Protein AF-A0A661X7P3-F1 (afdb_monomer_lite)

Foldseek 3Di:
DDFQDADDDPDLVLLQDDDPPHGPLLVSCDPHHWQAEEEECQQPQVPVVQLVSVVVSCVVSVHDHYYYQGLQRDPVSLVSLLRGQEYHYDDHRPVRSVVSCVVNVVVVSNVVSSVVRHYD

pLDDT: mean 94.53, std 5.15, range [56.5, 98.56]

Secondary structure (DSSP, 8-state):
-PPPPP---SSGGGGG-EETTEEHHHHHHTTS--SEEEEE-GGGTT-HHHHHHHHHHHHHHT--EEEEEPTT--HHHHHHHHH-SEEEEPPS-HHHHHHHHHHHTHHHHHHHHHHTT-B-

Sequence (120 aa):
MGLKPILLLADSQNLFWTSGETLFLKQLFGDKPPQAAVYIGAANDDQPEFYQIFQSAMHAAGIQQIDQIFKTFSDRDKQLLDKADLILLAGGDVQHGWNIFKQTGMAERISERYYAGAFL

Radius of gyration: 13.69 Å; chains: 1; bounding box: 32×30×37 Å

Structure (mmCIF, N/CA/C/O backbone):
data_AF-A0A661X7P3-F1
#
_entry.id   AF-A0A661X7P3-F1
#
loop_
_atom_site.group_PDB
_atom_site.id
_atom_site.type_symbol
_atom_site.label_atom_id
_atom_site.label_alt_id
_atom_site.label_comp_id
_atom_site.label_asym_id
_atom_site.label_entity_id
_atom_site.label_seq_id
_atom_site.pdbx_PDB_ins_code
_atom_site.Cartn_x
_atom_site.Cartn_y
_atom_site.Cartn_z
_atom_site.occupancy
_atom_site.B_iso_or_equiv
_atom_site.auth_seq_id
_atom_site.auth_comp_id
_atom_site.auth_asym_id
_atom_site.auth_atom_id
_atom_site.pdbx_PDB_model_num
ATOM 1 N N . MET A 1 1 ? -5.686 -17.706 -11.843 1.00 56.50 1 MET A N 1
ATOM 2 C CA . MET A 1 1 ? -4.833 -16.501 -11.728 1.00 56.50 1 MET A CA 1
ATOM 3 C C . MET A 1 1 ? -3.724 -16.826 -10.745 1.00 56.50 1 MET A C 1
ATOM 5 O O . MET A 1 1 ? -4.030 -17.417 -9.720 1.00 56.50 1 MET A O 1
ATOM 9 N N . GLY A 1 2 ? -2.465 -16.556 -11.090 1.00 82.56 2 GLY A N 1
ATOM 10 C CA . GLY A 1 2 ? -1.343 -16.725 -10.159 1.00 82.56 2 GLY A CA 1
ATOM 11 C C . GLY A 1 2 ? -1.250 -15.545 -9.192 1.00 82.56 2 GLY A C 1
ATOM 12 O O . GLY A 1 2 ? -1.766 -14.469 -9.497 1.00 82.56 2 GLY A O 1
ATOM 13 N N . LEU A 1 3 ? -0.598 -15.755 -8.047 1.00 89.44 3 LEU A N 1
ATOM 14 C CA . LEU A 1 3 ? -0.284 -14.682 -7.104 1.00 89.44 3 LEU A CA 1
ATOM 15 C C . LEU A 1 3 ? 0.591 -13.617 -7.773 1.00 89.44 3 LEU A C 1
ATOM 17 O O . LEU A 1 3 ? 1.454 -13.939 -8.597 1.00 89.44 3 LEU A O 1
ATOM 21 N N . LYS A 1 4 ? 0.357 -12.350 -7.421 1.00 92.38 4 LYS A N 1
ATOM 22 C CA . LYS A 1 4 ? 1.259 -11.256 -7.789 1.00 92.38 4 LYS A CA 1
ATOM 23 C C . LYS A 1 4 ? 2.524 -11.319 -6.927 1.00 92.38 4 LYS A C 1
ATOM 25 O O . LYS A 1 4 ? 2.477 -11.891 -5.847 1.00 92.38 4 LYS A O 1
ATOM 30 N N . PRO A 1 5 ? 3.662 -10.777 -7.384 1.00 89.94 5 PRO A N 1
ATOM 31 C CA . PRO A 1 5 ? 4.845 -10.669 -6.540 1.00 89.94 5 PRO A CA 1
ATOM 32 C C . PRO A 1 5 ? 4.572 -9.813 -5.298 1.00 89.94 5 PRO A C 1
ATOM 34 O O . PRO A 1 5 ? 3.810 -8.850 -5.384 1.00 89.94 5 PRO A O 1
ATOM 37 N N . ILE A 1 6 ? 5.246 -10.147 -4.195 1.00 93.81 6 ILE A N 1
ATOM 38 C CA . ILE A 1 6 ? 5.437 -9.244 -3.055 1.00 93.81 6 ILE A CA 1
ATOM 39 C C . ILE A 1 6 ? 6.789 -8.561 -3.244 1.00 93.81 6 ILE A C 1
ATOM 41 O O . ILE A 1 6 ? 7.801 -9.249 -3.426 1.00 93.81 6 ILE A O 1
ATOM 45 N N . LEU A 1 7 ? 6.818 -7.233 -3.211 1.00 91.81 7 LEU A N 1
ATOM 46 C CA . LEU A 1 7 ? 8.029 -6.449 -3.431 1.00 91.81 7 LEU A CA 1
ATOM 47 C C . LEU A 1 7 ? 8.493 -5.793 -2.139 1.00 91.81 7 LEU A C 1
ATOM 49 O O . LEU A 1 7 ? 7.851 -4.899 -1.600 1.00 91.81 7 LEU A O 1
ATOM 53 N N . LEU A 1 8 ? 9.671 -6.200 -1.675 1.00 90.88 8 LEU A N 1
ATOM 54 C CA . LEU A 1 8 ? 10.328 -5.546 -0.555 1.00 90.88 8 LEU A CA 1
ATOM 55 C C . LEU A 1 8 ? 11.326 -4.515 -1.081 1.00 90.88 8 LEU A C 1
ATOM 57 O O . LEU A 1 8 ? 12.391 -4.870 -1.587 1.00 90.88 8 LEU A O 1
ATOM 61 N N . LEU A 1 9 ? 10.976 -3.238 -0.958 1.00 87.50 9 LEU A N 1
ATOM 62 C CA . LEU A 1 9 ? 11.858 -2.126 -1.298 1.00 87.50 9 LEU A CA 1
ATOM 63 C C . LEU A 1 9 ? 12.597 -1.673 -0.036 1.00 87.50 9 LEU A C 1
ATOM 65 O O . LEU A 1 9 ? 11.970 -1.388 0.981 1.00 87.50 9 LEU A O 1
ATOM 69 N N . ALA A 1 10 ? 13.929 -1.616 -0.092 1.00 83.06 10 ALA A N 1
ATOM 70 C CA . ALA A 1 10 ? 14.754 -1.261 1.068 1.00 83.06 10 ALA A CA 1
ATOM 71 C C . ALA A 1 10 ? 14.592 0.211 1.499 1.00 83.06 10 ALA A C 1
ATOM 73 O O . ALA A 1 10 ? 14.881 0.558 2.641 1.00 83.06 10 ALA A O 1
ATOM 74 N N . ASP A 1 11 ? 14.131 1.064 0.584 1.00 85.94 11 ASP A N 1
ATOM 75 C CA . ASP A 1 11 ? 13.805 2.470 0.801 1.00 85.94 11 ASP A CA 1
ATOM 76 C C . ASP A 1 11 ? 12.847 2.983 -0.292 1.00 85.94 11 ASP A C 1
ATOM 78 O O . ASP A 1 11 ? 12.496 2.262 -1.234 1.00 85.94 11 ASP A O 1
ATOM 82 N N . SER A 1 12 ? 12.447 4.253 -0.186 1.00 84.75 12 SER A N 1
ATOM 83 C CA . SER A 1 12 ? 11.585 4.910 -1.171 1.00 84.75 12 SER A CA 1
ATOM 84 C C . SER A 1 12 ? 12.290 5.279 -2.479 1.00 84.75 12 SER A C 1
ATOM 86 O O . SER A 1 12 ? 11.603 5.506 -3.473 1.00 84.75 12 SER A O 1
ATOM 88 N N . GLN A 1 13 ? 13.628 5.311 -2.531 1.00 87.12 13 GLN A N 1
ATOM 89 C CA . GLN A 1 13 ? 14.368 5.643 -3.758 1.00 87.12 13 GLN A CA 1
ATOM 90 C C . GLN A 1 13 ? 14.108 4.594 -4.842 1.00 87.12 13 GLN A C 1
ATOM 92 O O . GLN A 1 13 ? 13.977 4.930 -6.019 1.00 87.12 13 GLN A O 1
ATOM 97 N N . ASN A 1 14 ? 13.931 3.334 -4.438 1.00 86.25 14 ASN A N 1
ATOM 98 C CA . ASN A 1 14 ? 13.615 2.241 -5.356 1.00 86.25 14 ASN A CA 1
ATOM 99 C C . ASN A 1 14 ? 12.264 2.405 -6.077 1.00 86.25 14 ASN A C 1
ATOM 101 O O . ASN A 1 14 ? 12.090 1.852 -7.162 1.00 86.25 14 ASN A O 1
ATOM 105 N N . LEU A 1 15 ? 11.326 3.198 -5.539 1.00 88.06 15 LEU A N 1
ATOM 106 C CA . LEU A 1 15 ? 10.071 3.523 -6.234 1.00 88.06 15 LEU A CA 1
ATOM 107 C C . LEU A 1 15 ? 10.302 4.369 -7.494 1.00 88.06 15 LEU A C 1
ATOM 109 O O . LEU A 1 15 ? 9.483 4.336 -8.410 1.00 88.06 15 LEU A O 1
ATOM 113 N N . PHE A 1 16 ? 11.413 5.107 -7.540 1.00 91.69 16 PHE A N 1
ATOM 114 C CA . PHE A 1 16 ? 11.800 5.986 -8.644 1.00 91.69 16 PHE A CA 1
ATOM 115 C C . PHE A 1 16 ? 12.915 5.391 -9.505 1.00 91.69 16 PHE A C 1
ATOM 117 O O . PHE A 1 16 ? 13.420 6.065 -10.402 1.00 91.69 16 PHE A O 1
ATOM 124 N N . TRP A 1 17 ? 13.315 4.143 -9.245 1.00 92.69 17 TRP A N 1
ATOM 125 C CA . TRP A 1 17 ? 14.388 3.507 -9.995 1.00 92.69 17 TRP A CA 1
ATOM 126 C C . TRP A 1 17 ? 14.009 3.367 -11.474 1.00 92.69 17 TRP A C 1
ATOM 128 O O . TRP A 1 17 ? 12.897 2.958 -11.815 1.00 92.69 17 TRP A O 1
ATOM 138 N N . THR A 1 18 ? 14.941 3.703 -12.362 1.00 91.38 18 THR A N 1
ATOM 139 C CA . THR A 1 18 ? 14.768 3.608 -13.813 1.00 91.38 18 THR A CA 1
ATOM 140 C C . THR A 1 18 ? 15.771 2.630 -14.404 1.00 91.38 18 THR A C 1
ATOM 142 O O . THR A 1 18 ? 16.950 2.645 -14.050 1.00 91.38 18 THR A O 1
ATOM 145 N N . SER A 1 19 ? 15.326 1.826 -15.367 1.00 87.81 19 SER A N 1
ATOM 146 C CA . SER A 1 19 ? 16.210 1.039 -16.229 1.00 87.81 19 SER A CA 1
ATOM 147 C C . SER A 1 19 ? 16.166 1.642 -17.632 1.00 87.81 19 SER A C 1
ATOM 149 O O . SER A 1 19 ? 15.143 1.581 -18.321 1.00 87.81 19 SER A O 1
ATOM 151 N N . GLY A 1 20 ? 17.251 2.322 -18.015 1.00 88.94 20 GLY A N 1
ATOM 152 C CA . GLY A 1 20 ? 17.244 3.251 -19.147 1.00 88.94 20 GLY A CA 1
ATOM 153 C C . GLY A 1 20 ? 16.290 4.420 -18.883 1.00 88.94 20 GLY A C 1
ATOM 154 O O . GLY A 1 20 ? 16.356 5.049 -17.832 1.00 88.94 20 GLY A O 1
ATOM 155 N N . GLU A 1 21 ? 15.375 4.678 -19.817 1.00 88.31 21 GLU A N 1
ATOM 156 C CA . GLU A 1 21 ? 14.372 5.752 -19.714 1.00 88.31 21 GLU A CA 1
ATOM 157 C C . GLU A 1 21 ? 13.051 5.298 -19.068 1.00 88.31 21 GLU A C 1
ATOM 159 O O . GLU A 1 21 ? 12.110 6.082 -18.938 1.00 88.31 21 GLU A O 1
ATOM 164 N N . THR A 1 22 ? 12.938 4.024 -18.675 1.00 90.62 22 THR A N 1
ATOM 165 C CA . THR A 1 22 ? 11.677 3.469 -18.167 1.00 90.62 22 THR A CA 1
ATOM 166 C C . THR A 1 22 ? 11.718 3.283 -16.656 1.00 90.62 22 THR A C 1
ATOM 168 O O . THR A 1 22 ? 12.614 2.632 -16.120 1.00 90.62 22 THR A O 1
ATOM 171 N N . LEU A 1 23 ? 10.700 3.812 -15.973 1.00 93.38 23 LEU A N 1
ATOM 172 C CA . LEU A 1 23 ? 10.469 3.592 -14.547 1.00 93.38 23 LEU A CA 1
ATOM 173 C C . LEU A 1 23 ? 10.234 2.103 -14.259 1.00 93.38 23 LEU A C 1
ATOM 175 O O . LEU A 1 23 ? 9.394 1.472 -14.901 1.00 93.38 23 LEU A O 1
ATOM 179 N N . PHE A 1 24 ? 10.914 1.565 -13.251 1.00 91.50 24 PHE A N 1
ATOM 180 C CA . PHE A 1 24 ? 10.793 0.174 -12.815 1.00 91.50 24 PHE A CA 1
ATOM 181 C C . PHE A 1 24 ? 9.348 -0.258 -12.576 1.00 91.50 24 PHE A C 1
ATOM 183 O O . PHE A 1 24 ? 8.929 -1.301 -13.066 1.00 91.50 24 PHE A O 1
ATOM 190 N N . LEU A 1 25 ? 8.559 0.580 -11.900 1.00 91.88 25 LEU A N 1
ATOM 191 C CA . LEU A 1 25 ? 7.144 0.310 -11.649 1.00 91.88 25 LEU A CA 1
ATOM 192 C C . LEU A 1 25 ? 6.349 0.134 -12.953 1.00 91.88 25 LEU A C 1
ATOM 194 O O . LEU A 1 25 ? 5.521 -0.765 -13.045 1.00 91.88 25 LEU A O 1
ATOM 198 N N . LYS A 1 26 ? 6.649 0.909 -14.007 1.00 92.44 26 LYS A N 1
ATOM 199 C CA . LYS A 1 26 ? 6.013 0.712 -15.322 1.00 92.44 26 LYS A CA 1
ATOM 200 C C . LYS A 1 26 ? 6.402 -0.623 -15.949 1.00 92.44 26 LYS A C 1
ATOM 202 O O . LYS A 1 26 ? 5.555 -1.282 -16.538 1.00 92.44 26 LYS A O 1
ATOM 207 N N . GLN A 1 27 ? 7.660 -1.039 -15.806 1.00 91.31 27 GLN A N 1
ATOM 208 C CA . GLN A 1 27 ? 8.110 -2.343 -16.304 1.00 91.31 27 GLN A CA 1
ATOM 209 C C . GLN A 1 27 ? 7.437 -3.493 -15.551 1.00 91.31 27 GLN A C 1
ATOM 211 O O . GLN A 1 27 ? 6.981 -4.451 -16.168 1.00 91.31 27 GLN A O 1
ATOM 216 N N . LEU A 1 28 ? 7.343 -3.374 -14.225 1.00 90.62 28 LEU A N 1
ATOM 217 C CA . LEU A 1 28 ? 6.693 -4.345 -13.351 1.00 90.62 28 LEU A CA 1
ATOM 218 C C . LEU A 1 28 ? 5.213 -4.528 -13.701 1.00 90.62 28 LEU A C 1
ATOM 220 O O . LEU A 1 28 ? 4.720 -5.657 -13.740 1.00 90.62 28 LEU A O 1
ATOM 224 N N . PHE A 1 29 ? 4.497 -3.426 -13.921 1.00 90.56 29 PHE A N 1
ATOM 225 C CA . PHE A 1 29 ? 3.070 -3.481 -14.212 1.00 90.56 29 PHE A CA 1
ATOM 226 C C . PHE A 1 29 ? 2.763 -3.830 -15.677 1.00 90.56 29 PHE A C 1
ATOM 228 O O . PHE A 1 29 ? 1.683 -4.349 -15.974 1.00 90.56 29 PHE A O 1
ATOM 235 N N . GLY A 1 30 ? 3.708 -3.583 -16.587 1.00 88.69 30 GLY A N 1
ATOM 236 C CA . GLY A 1 30 ? 3.519 -3.750 -18.025 1.00 88.69 30 GLY A CA 1
ATOM 237 C C . GLY A 1 30 ? 2.447 -2.807 -18.579 1.00 88.69 30 GLY A C 1
ATOM 238 O O . GLY A 1 30 ? 2.205 -1.726 -18.046 1.00 88.69 30 GLY A O 1
ATOM 239 N N . ASP A 1 31 ? 1.760 -3.236 -19.638 1.00 86.75 31 ASP A N 1
ATOM 240 C CA . ASP A 1 31 ? 0.794 -2.395 -20.367 1.00 86.75 31 ASP A CA 1
ATOM 241 C C . ASP A 1 31 ? -0.513 -2.119 -19.601 1.00 86.75 31 ASP A C 1
ATOM 243 O O . ASP A 1 31 ? -1.334 -1.307 -20.030 1.00 86.75 31 ASP A O 1
ATOM 247 N N . LYS A 1 32 ? -0.747 -2.825 -18.488 1.00 88.19 32 LYS A N 1
ATOM 248 C CA . LYS A 1 32 ? -1.974 -2.725 -17.687 1.00 88.19 32 LYS A CA 1
ATOM 249 C C . LYS A 1 32 ? -1.623 -2.387 -16.237 1.00 88.19 32 LYS A C 1
ATOM 251 O O . LYS A 1 32 ? -1.589 -3.299 -15.405 1.00 88.19 32 LYS A O 1
ATOM 256 N N . PRO A 1 33 ? -1.358 -1.105 -15.930 1.00 91.44 33 PRO A N 1
ATOM 257 C CA . PRO A 1 33 ? -1.079 -0.688 -14.567 1.00 91.44 33 PRO A CA 1
ATOM 258 C C . PRO A 1 33 ? -2.268 -0.942 -13.630 1.00 91.44 33 PRO A C 1
ATOM 260 O O . PRO A 1 33 ? -3.417 -0.940 -14.088 1.00 91.44 33 PRO A O 1
ATOM 263 N N . PRO A 1 34 ? -2.007 -1.144 -12.323 1.00 94.88 34 PRO A N 1
ATOM 264 C CA . PRO A 1 34 ? -3.026 -1.042 -11.281 1.00 94.88 34 PRO A CA 1
ATOM 265 C C . PRO A 1 34 ? -3.878 0.219 -11.480 1.00 94.88 34 PRO A C 1
ATOM 267 O O . PRO A 1 34 ? -3.338 1.286 -11.771 1.00 94.88 34 PRO A O 1
ATOM 270 N N . GLN A 1 35 ? -5.201 0.120 -11.341 1.00 95.50 35 GLN A N 1
ATOM 271 C CA . GLN A 1 35 ? -6.068 1.297 -11.465 1.00 95.50 35 GLN A CA 1
ATOM 272 C C . GLN A 1 35 ? -6.155 2.047 -10.138 1.00 95.50 35 GLN A C 1
ATOM 274 O O . GLN A 1 35 ? -6.108 3.281 -10.131 1.00 95.50 35 GLN A O 1
ATOM 279 N N . ALA A 1 36 ? -6.232 1.290 -9.039 1.00 97.38 36 ALA A N 1
ATOM 280 C CA . ALA A 1 36 ? -6.280 1.802 -7.678 1.00 97.38 36 ALA A CA 1
ATOM 281 C C . ALA A 1 36 ? -5.080 1.343 -6.847 1.00 97.38 36 ALA A C 1
ATOM 283 O O . ALA A 1 36 ? -4.778 0.151 -6.777 1.00 97.38 36 ALA A O 1
ATOM 284 N N . ALA A 1 37 ? -4.424 2.283 -6.175 1.00 98.12 37 ALA A N 1
ATOM 285 C CA . ALA A 1 37 ? -3.350 2.013 -5.236 1.00 98.12 37 ALA A CA 1
ATOM 286 C C . ALA A 1 37 ? -3.669 2.618 -3.868 1.00 98.12 37 ALA A C 1
ATOM 288 O O . ALA A 1 37 ? -4.122 3.759 -3.771 1.00 98.12 37 ALA A O 1
ATOM 289 N N . VAL A 1 38 ? -3.404 1.856 -2.810 1.00 98.56 38 VAL A N 1
ATOM 290 C CA . VAL A 1 38 ? -3.562 2.318 -1.430 1.00 98.56 38 VAL A CA 1
ATOM 291 C C . VAL A 1 38 ? -2.233 2.282 -0.697 1.00 98.56 38 VAL A C 1
ATOM 293 O O . VAL A 1 38 ? -1.457 1.337 -0.838 1.00 98.56 38 VAL A O 1
ATOM 296 N N . TYR A 1 39 ? -1.985 3.309 0.105 1.00 98.44 39 TYR A N 1
ATOM 297 C CA . TYR A 1 39 ? -0.833 3.398 0.994 1.00 98.44 39 TYR A CA 1
ATOM 298 C C . TYR A 1 39 ? -1.263 3.235 2.444 1.00 98.44 39 TYR A C 1
ATOM 300 O O . TYR A 1 39 ? -2.190 3.907 2.890 1.00 98.44 39 TYR A O 1
ATOM 308 N N . ILE A 1 40 ? -0.571 2.375 3.185 1.00 98.38 40 ILE A N 1
ATOM 309 C CA . ILE A 1 40 ? -0.861 2.097 4.589 1.00 98.38 40 ILE A CA 1
ATOM 310 C C . ILE A 1 40 ? 0.276 2.645 5.455 1.00 98.38 40 ILE A C 1
ATOM 312 O O . ILE A 1 40 ? 1.361 2.064 5.511 1.00 98.38 40 ILE A O 1
ATOM 316 N N . GLY A 1 41 ? 0.010 3.756 6.149 1.00 97.00 41 GLY A N 1
ATOM 317 C CA . GLY A 1 41 ? 0.994 4.520 6.929 1.00 97.00 41 GLY A CA 1
ATOM 318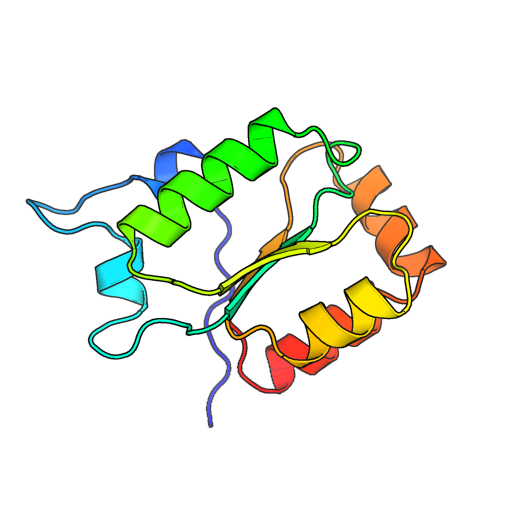 C C . GLY A 1 41 ? 1.219 4.041 8.366 1.00 97.00 41 GLY A C 1
ATOM 319 O O . GLY A 1 41 ? 1.930 4.691 9.127 1.00 97.00 41 GLY A O 1
ATOM 320 N N . ALA A 1 42 ? 0.651 2.903 8.770 1.00 97.75 42 ALA A N 1
ATOM 321 C CA . ALA A 1 42 ? 0.673 2.470 10.170 1.00 97.75 42 ALA A CA 1
ATOM 322 C C . ALA A 1 42 ? 2.086 2.356 10.778 1.00 97.75 42 ALA A C 1
ATOM 324 O O . ALA A 1 42 ? 2.262 2.648 11.955 1.00 97.75 42 ALA A O 1
ATOM 325 N N . ALA A 1 43 ? 3.096 1.960 9.995 1.00 96.88 43 ALA A N 1
ATOM 326 C CA . ALA A 1 43 ? 4.473 1.805 10.477 1.00 96.88 43 ALA A CA 1
ATOM 327 C C . ALA A 1 43 ? 5.215 3.138 10.699 1.00 96.88 43 ALA A C 1
ATOM 329 O O . ALA A 1 43 ? 6.252 3.154 11.359 1.00 96.88 43 ALA A O 1
ATOM 330 N N . ASN A 1 44 ? 4.707 4.250 10.162 1.00 96.75 44 ASN A N 1
ATOM 331 C CA . ASN A 1 44 ? 5.287 5.583 10.344 1.00 96.75 44 ASN A CA 1
ATOM 332 C C . ASN A 1 44 ? 4.296 6.598 10.915 1.00 96.75 44 ASN A C 1
ATOM 334 O O . ASN A 1 44 ? 4.479 7.802 10.741 1.00 96.75 44 ASN A O 1
ATOM 338 N N . ASP A 1 45 ? 3.272 6.118 11.622 1.00 97.12 45 ASP A N 1
ATOM 339 C CA . ASP A 1 45 ? 2.255 6.953 12.262 1.00 97.12 45 ASP A CA 1
ATOM 340 C C . ASP A 1 45 ? 1.453 7.836 11.291 1.00 97.12 45 ASP A C 1
ATOM 342 O O . ASP A 1 45 ? 0.998 8.917 11.661 1.00 97.12 45 ASP A O 1
ATOM 346 N N . ASP A 1 46 ? 1.239 7.357 10.062 1.00 97.81 46 ASP A N 1
ATOM 347 C CA . ASP A 1 46 ? 0.520 8.073 9.001 1.00 97.81 46 ASP A CA 1
ATOM 348 C 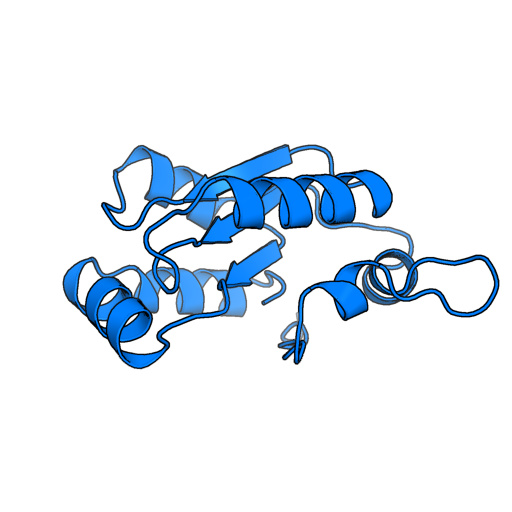C . ASP A 1 46 ? 1.152 9.423 8.629 1.00 97.81 46 ASP A C 1
ATOM 350 O O . ASP A 1 46 ? 0.463 10.345 8.185 1.00 97.81 46 ASP A O 1
ATOM 354 N N . GLN A 1 47 ? 2.473 9.531 8.787 1.00 97.31 47 GLN A N 1
ATOM 355 C CA . GLN A 1 47 ? 3.229 10.732 8.452 1.00 97.31 47 GLN A CA 1
ATOM 356 C C . GLN A 1 47 ? 3.018 11.129 6.975 1.00 97.31 47 GLN A C 1
ATOM 358 O O . GLN A 1 47 ? 3.278 10.323 6.067 1.00 97.31 47 GLN A O 1
ATOM 363 N N . PRO A 1 48 ? 2.529 12.357 6.706 1.00 96.81 48 PRO A N 1
ATOM 364 C CA . PRO A 1 48 ? 2.078 12.758 5.377 1.00 96.81 48 PRO A CA 1
ATOM 365 C C . PRO A 1 48 ? 3.220 12.850 4.362 1.00 96.81 48 PRO A C 1
ATOM 367 O O . PRO A 1 48 ? 2.982 12.675 3.166 1.00 96.81 48 PRO A O 1
ATOM 370 N N . GLU A 1 49 ? 4.458 13.080 4.805 1.00 96.56 49 GLU A N 1
ATOM 371 C CA . GLU A 1 49 ? 5.619 13.207 3.918 1.00 96.56 49 GLU A CA 1
ATOM 372 C C . GLU A 1 49 ? 5.879 11.896 3.161 1.00 96.56 49 GLU A C 1
ATOM 374 O O . GLU A 1 49 ? 6.169 11.901 1.964 1.00 96.56 49 GLU A O 1
ATOM 379 N N . PHE A 1 50 ? 5.708 10.749 3.824 1.00 95.56 50 PHE A N 1
ATOM 380 C CA . PHE A 1 50 ? 5.897 9.442 3.193 1.00 95.56 50 PHE A CA 1
ATOM 381 C C . PHE A 1 50 ? 4.768 9.098 2.220 1.00 95.56 50 PHE A C 1
ATOM 383 O O . PHE A 1 50 ? 5.024 8.534 1.152 1.00 95.56 50 PHE A O 1
ATOM 390 N N . TYR A 1 51 ? 3.533 9.493 2.541 1.00 96.88 51 TYR A N 1
ATOM 391 C CA . TYR A 1 51 ? 2.413 9.342 1.615 1.00 96.88 51 TYR A CA 1
ATOM 392 C C . TYR A 1 51 ? 2.614 10.178 0.341 1.00 96.88 51 TYR A C 1
ATOM 394 O O . TYR A 1 51 ? 2.369 9.689 -0.760 1.00 96.88 51 TYR A O 1
ATOM 402 N N . GLN A 1 52 ? 3.132 11.405 0.458 1.00 97.00 52 GLN A N 1
ATOM 403 C CA . GLN A 1 52 ? 3.431 12.261 -0.699 1.00 97.00 52 GLN A CA 1
ATOM 404 C C . GLN A 1 52 ? 4.480 11.641 -1.635 1.00 97.00 52 GLN A C 1
ATOM 406 O O . GLN A 1 52 ? 4.359 11.738 -2.862 1.00 97.00 52 GLN A O 1
ATOM 411 N N . ILE A 1 53 ? 5.488 10.964 -1.074 1.00 95.44 53 ILE A N 1
ATOM 412 C CA . ILE A 1 53 ? 6.489 10.226 -1.857 1.00 95.44 53 ILE A CA 1
ATOM 413 C C . ILE A 1 53 ? 5.822 9.087 -2.638 1.00 95.44 53 ILE A C 1
ATOM 415 O O . ILE A 1 53 ? 6.023 8.969 -3.849 1.00 95.44 53 ILE A O 1
ATOM 419 N N . PHE A 1 54 ? 4.991 8.282 -1.969 1.00 95.75 54 PHE A N 1
ATOM 420 C CA . PHE A 1 54 ? 4.222 7.223 -2.622 1.00 95.75 54 PHE A CA 1
ATOM 421 C C . PHE A 1 54 ? 3.332 7.772 -3.740 1.00 95.75 54 PHE A C 1
ATOM 423 O O . PHE A 1 54 ? 3.389 7.283 -4.868 1.00 95.75 54 PHE A O 1
ATOM 430 N N . GLN A 1 55 ? 2.556 8.817 -3.452 1.00 96.62 55 GLN A N 1
ATOM 431 C CA . GLN A 1 55 ? 1.654 9.440 -4.415 1.00 96.62 55 GLN A CA 1
ATOM 432 C C . GLN A 1 55 ? 2.408 9.901 -5.668 1.00 96.62 55 GLN A C 1
ATOM 434 O O . GLN A 1 55 ? 1.974 9.632 -6.789 1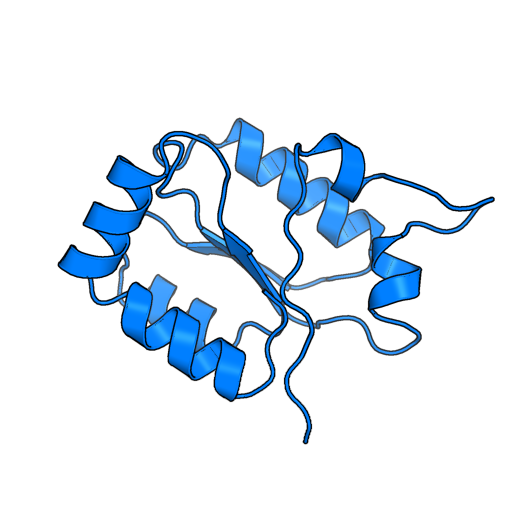.00 96.62 55 GLN A O 1
ATOM 439 N N . SER A 1 56 ? 3.576 10.522 -5.488 1.00 95.81 56 SER A N 1
ATOM 440 C CA . SER A 1 56 ? 4.435 10.959 -6.593 1.00 95.81 56 SER A CA 1
ATOM 441 C C . SER A 1 56 ? 4.918 9.784 -7.450 1.00 95.81 56 SER A C 1
ATOM 443 O O . SER A 1 56 ? 4.857 9.849 -8.680 1.00 95.81 56 SER A O 1
ATOM 445 N N . ALA A 1 57 ? 5.348 8.685 -6.822 1.00 95.19 57 ALA A N 1
ATOM 446 C CA . ALA A 1 57 ? 5.783 7.483 -7.532 1.00 95.19 57 ALA A CA 1
ATOM 447 C C . ALA A 1 57 ?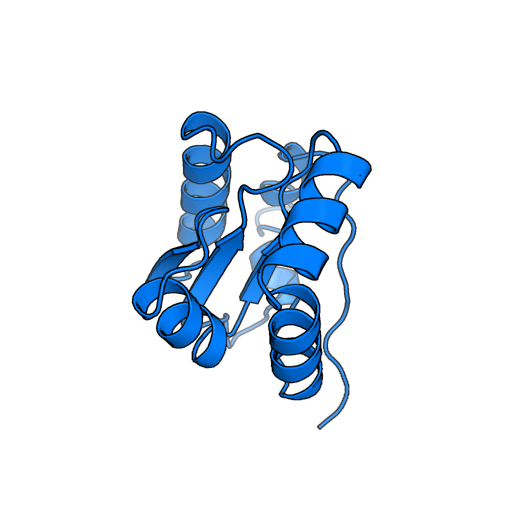 4.639 6.811 -8.310 1.00 95.19 57 ALA A C 1
ATOM 449 O O . ALA A 1 57 ? 4.815 6.433 -9.470 1.00 95.19 57 ALA A O 1
ATOM 450 N N . MET A 1 58 ? 3.455 6.689 -7.704 1.00 96.25 58 MET A N 1
ATOM 451 C CA . MET A 1 58 ? 2.288 6.068 -8.341 1.00 96.25 58 MET A CA 1
ATOM 452 C C . MET A 1 58 ? 1.782 6.894 -9.527 1.00 96.25 58 MET A C 1
ATOM 454 O O . MET A 1 58 ? 1.497 6.334 -10.589 1.00 96.25 58 MET A O 1
ATOM 458 N N . HIS A 1 59 ? 1.757 8.225 -9.400 1.00 94.50 59 HIS A N 1
ATOM 459 C CA . HIS A 1 59 ? 1.455 9.111 -10.524 1.00 94.50 59 HIS A CA 1
ATOM 460 C C . HIS A 1 59 ? 2.475 8.967 -11.655 1.00 94.50 59 HIS A C 1
ATOM 462 O O . HIS A 1 59 ? 2.084 8.830 -12.816 1.00 94.50 59 HIS A O 1
ATOM 468 N N . ALA A 1 60 ? 3.774 8.925 -11.337 1.00 93.12 60 ALA A N 1
ATOM 469 C CA . ALA A 1 60 ? 4.817 8.696 -12.336 1.00 93.12 60 ALA A CA 1
ATOM 470 C C . ALA A 1 60 ? 4.660 7.332 -13.033 1.00 93.12 60 ALA A C 1
ATOM 472 O O . ALA A 1 60 ? 4.939 7.219 -14.229 1.00 93.12 60 ALA A O 1
ATOM 473 N N . ALA A 1 61 ? 4.162 6.319 -12.317 1.00 93.12 61 ALA A N 1
ATOM 474 C CA . ALA A 1 61 ? 3.844 4.995 -12.846 1.00 93.12 61 ALA A CA 1
ATOM 475 C C . ALA A 1 61 ? 2.533 4.932 -13.659 1.00 93.12 61 ALA A C 1
ATOM 477 O O . ALA A 1 61 ? 2.293 3.925 -14.322 1.00 93.12 61 ALA A O 1
ATOM 478 N N . GLY A 1 62 ? 1.727 6.001 -13.684 1.00 92.94 62 GLY A N 1
ATOM 479 C CA . GLY A 1 62 ? 0.483 6.084 -14.459 1.00 92.94 62 GLY A CA 1
ATOM 480 C C . GLY A 1 62 ? -0.776 5.624 -13.716 1.00 92.94 62 GLY A C 1
ATOM 481 O O . GLY A 1 62 ? -1.806 5.414 -14.353 1.00 92.94 62 GLY A O 1
ATOM 482 N N . ILE A 1 63 ? -0.711 5.477 -12.392 1.00 95.56 63 ILE A N 1
ATOM 483 C CA . ILE A 1 63 ? -1.857 5.107 -11.552 1.00 95.56 63 ILE A CA 1
ATOM 484 C C . ILE A 1 63 ? -2.669 6.368 -11.228 1.00 95.56 63 ILE A C 1
ATOM 486 O O . ILE A 1 63 ? -2.107 7.425 -10.925 1.00 95.56 63 ILE A O 1
ATOM 490 N N . GLN A 1 64 ? -3.997 6.268 -11.320 1.00 91.31 64 GLN A N 1
ATOM 491 C CA . GLN A 1 64 ? -4.898 7.421 -11.210 1.00 91.31 64 GLN A CA 1
ATOM 492 C C . GLN A 1 64 ? -5.618 7.510 -9.865 1.00 91.31 64 GLN A C 1
ATOM 494 O O . GLN A 1 64 ? -5.789 8.611 -9.348 1.00 91.31 64 GLN A O 1
ATOM 499 N N . GLN A 1 65 ? -6.051 6.377 -9.304 1.00 96.81 65 GLN A N 1
ATOM 500 C CA . GLN A 1 65 ? -6.741 6.345 -8.015 1.00 96.81 65 GLN A CA 1
ATOM 501 C C . GLN A 1 65 ? -5.721 6.005 -6.934 1.00 96.81 65 GLN A C 1
ATOM 503 O O . GLN A 1 65 ? -5.197 4.894 -6.897 1.00 96.81 65 GLN A O 1
ATOM 508 N N . ILE A 1 66 ? -5.386 6.992 -6.109 1.00 97.88 66 ILE A N 1
ATOM 509 C CA . ILE A 1 66 ? -4.359 6.882 -5.076 1.00 97.88 66 ILE A CA 1
ATOM 510 C C . ILE A 1 66 ? -4.971 7.391 -3.778 1.00 97.88 66 ILE A C 1
ATOM 512 O O . ILE A 1 66 ? -5.314 8.571 -3.681 1.00 97.88 66 ILE A O 1
ATOM 516 N N . ASP A 1 67 ? -5.090 6.507 -2.795 1.00 98.12 67 ASP A N 1
ATOM 517 C CA . ASP A 1 67 ? -5.647 6.826 -1.485 1.00 98.12 67 ASP A CA 1
ATOM 518 C C . ASP A 1 67 ? -4.705 6.381 -0.355 1.00 98.12 67 ASP A C 1
ATOM 520 O O . ASP A 1 67 ? -3.867 5.489 -0.509 1.00 98.12 67 ASP A O 1
ATOM 524 N N . GLN A 1 68 ? -4.866 7.000 0.812 1.00 98.25 68 GLN A N 1
ATOM 525 C CA . GLN A 1 68 ? -4.222 6.584 2.054 1.00 98.25 68 GLN A CA 1
ATOM 526 C C . GLN A 1 68 ? -5.229 5.845 2.935 1.00 98.25 68 GLN A C 1
ATOM 528 O O . GLN A 1 68 ? -6.359 6.298 3.111 1.00 98.25 68 GLN A O 1
ATOM 533 N N . ILE A 1 69 ? -4.784 4.738 3.520 1.00 98.44 69 ILE A N 1
ATOM 534 C CA . ILE A 1 69 ? -5.439 4.044 4.624 1.00 98.44 69 ILE A CA 1
ATOM 535 C C . ILE A 1 69 ? -4.701 4.423 5.903 1.00 98.44 69 ILE A C 1
ATOM 537 O O . ILE A 1 69 ? -3.500 4.170 6.045 1.00 98.44 69 ILE A O 1
ATOM 541 N N . PHE A 1 70 ? -5.438 5.020 6.833 1.00 97.94 70 PHE A N 1
ATOM 542 C CA . PHE A 1 70 ? -4.908 5.432 8.127 1.00 97.94 70 PHE A CA 1
ATOM 543 C C . PHE A 1 70 ? -4.883 4.269 9.119 1.00 97.94 70 PHE A C 1
ATOM 545 O O . PHE A 1 70 ? -5.677 3.325 9.033 1.00 97.94 70 PHE A O 1
ATOM 552 N N . LYS A 1 71 ? -4.025 4.371 10.136 1.00 96.75 71 LYS A N 1
ATOM 553 C CA . LYS A 1 71 ? -3.895 3.378 11.212 1.00 96.75 71 LYS A CA 1
ATOM 554 C C . LYS A 1 71 ? -5.179 3.132 12.006 1.00 96.75 71 LYS A C 1
ATOM 556 O O . LYS A 1 71 ? -5.300 2.107 12.666 1.00 96.75 71 LYS A O 1
ATOM 561 N N . THR A 1 72 ? -6.137 4.059 11.953 1.00 96.69 72 THR A N 1
ATOM 562 C CA . THR A 1 72 ? -7.461 3.923 12.582 1.00 96.69 72 THR A CA 1
ATOM 563 C C . THR A 1 72 ? -8.358 2.905 11.876 1.00 96.69 72 THR A C 1
ATOM 565 O O . THR A 1 72 ? -9.267 2.370 12.508 1.00 96.69 72 THR A O 1
ATOM 568 N N . PHE A 1 73 ? -8.101 2.630 10.594 1.00 97.94 73 PHE A N 1
ATOM 569 C CA . PHE A 1 73 ? -8.801 1.656 9.758 1.00 97.94 73 PHE A CA 1
ATOM 570 C C . PHE A 1 73 ? -10.333 1.760 9.800 1.00 97.94 73 PHE A C 1
ATOM 572 O O . PHE A 1 73 ? -11.063 0.829 10.164 1.00 97.94 73 PHE A O 1
ATOM 579 N N . SER A 1 74 ? -10.822 2.937 9.420 1.00 97.94 74 SER A N 1
ATOM 580 C CA . SER A 1 74 ? -12.244 3.259 9.332 1.00 97.94 74 SER A CA 1
ATOM 581 C C . SER A 1 74 ? -12.989 2.406 8.294 1.00 97.94 74 SER A C 1
ATOM 583 O O . SER A 1 74 ? -12.398 1.700 7.476 1.00 97.94 74 SER A O 1
ATOM 585 N N . ASP A 1 75 ? -14.321 2.496 8.269 1.00 97.94 75 ASP A N 1
ATOM 586 C CA . ASP A 1 75 ? -15.117 1.797 7.251 1.00 97.94 75 ASP A CA 1
ATOM 587 C C . ASP A 1 75 ? -14.832 2.283 5.827 1.00 97.94 75 ASP A C 1
ATOM 589 O O . ASP A 1 75 ? -14.883 1.491 4.885 1.00 97.94 75 ASP A O 1
ATOM 593 N N . ARG A 1 76 ? -14.449 3.556 5.668 1.00 97.62 76 ARG A N 1
ATOM 594 C CA . ARG A 1 76 ? -13.943 4.078 4.395 1.00 97.62 76 ARG A CA 1
ATOM 595 C C . ARG A 1 76 ? -12.652 3.367 3.992 1.00 97.62 76 ARG A C 1
ATOM 597 O O . ARG A 1 76 ? -12.536 2.943 2.848 1.00 97.62 76 ARG A O 1
ATOM 604 N N . ASP A 1 77 ? -11.713 3.209 4.921 1.00 98.12 77 ASP A N 1
ATOM 605 C CA . ASP A 1 77 ? -10.420 2.571 4.646 1.00 98.12 77 ASP A CA 1
ATOM 606 C C . ASP A 1 77 ? -10.585 1.10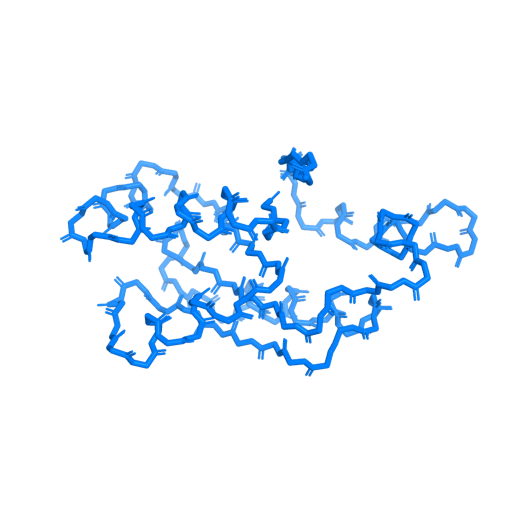8 4.224 1.00 98.12 77 ASP A C 1
ATOM 608 O O . ASP A 1 77 ? -9.921 0.644 3.299 1.00 98.12 77 ASP A O 1
ATOM 612 N N . LYS A 1 78 ? -11.533 0.393 4.842 1.00 98.00 78 LYS A N 1
ATOM 613 C CA . LYS A 1 78 ? -11.900 -0.975 4.444 1.00 98.00 78 LYS A CA 1
ATOM 614 C C . LYS A 1 78 ? -12.397 -1.015 2.998 1.00 98.00 78 LYS A C 1
ATOM 616 O O . LYS A 1 78 ? -11.917 -1.821 2.212 1.00 98.00 78 LYS A O 1
ATOM 621 N N . GLN A 1 79 ? -13.300 -0.105 2.628 1.00 97.81 79 GLN A N 1
ATOM 622 C CA . GLN A 1 79 ? -13.830 -0.023 1.261 1.00 97.81 79 GLN A CA 1
ATOM 623 C C . GLN A 1 79 ? -12.763 0.344 0.222 1.00 97.81 79 GLN A C 1
ATOM 625 O O . GLN A 1 79 ? -12.863 -0.089 -0.927 1.00 97.81 79 GLN A O 1
ATOM 630 N N . LEU A 1 80 ? -11.776 1.161 0.603 1.00 98.06 80 LEU A N 1
ATOM 631 C CA . LEU A 1 80 ? -10.628 1.480 -0.244 1.00 98.06 80 LEU A CA 1
ATOM 632 C C . LEU A 1 80 ? -9.741 0.246 -0.441 1.00 98.06 80 LEU A C 1
ATOM 634 O O . LEU A 1 80 ? -9.412 -0.091 -1.578 1.00 98.06 80 LEU A O 1
ATOM 638 N N . LEU A 1 81 ? -9.421 -0.468 0.643 1.00 98.25 81 LEU A N 1
ATOM 639 C CA . LEU A 1 81 ? -8.607 -1.683 0.593 1.00 98.25 81 LEU A CA 1
ATOM 640 C C . LEU A 1 81 ? -9.246 -2.771 -0.278 1.00 98.25 81 LEU A C 1
ATOM 642 O O . LEU A 1 81 ? -8.564 -3.368 -1.107 1.00 98.25 81 LEU A O 1
ATOM 646 N N . ASP A 1 82 ? -10.559 -2.975 -0.152 1.00 96.81 82 ASP A N 1
ATOM 647 C CA . ASP A 1 82 ? -11.303 -3.988 -0.913 1.00 96.81 82 ASP A CA 1
ATOM 648 C C . ASP A 1 82 ? -11.235 -3.756 -2.439 1.00 96.81 82 ASP A C 1
ATOM 650 O O . ASP A 1 82 ? -11.398 -4.695 -3.221 1.00 96.81 82 ASP A O 1
ATOM 654 N N . LYS A 1 83 ? -10.972 -2.516 -2.876 1.00 96.62 83 LYS A N 1
ATOM 655 C CA . LYS A 1 83 ? -10.889 -2.118 -4.292 1.00 96.62 83 LYS A CA 1
ATOM 656 C C . LYS A 1 83 ? -9.460 -1.942 -4.803 1.00 96.62 83 LYS A C 1
ATOM 658 O O . LYS A 1 83 ? -9.283 -1.730 -5.998 1.00 96.62 83 LYS A O 1
ATOM 663 N N . ALA A 1 84 ? -8.454 -2.007 -3.934 1.00 98.00 84 ALA A N 1
ATOM 664 C CA . ALA A 1 84 ? -7.075 -1.722 -4.306 1.00 98.00 84 ALA A CA 1
ATOM 665 C C . ALA A 1 84 ? -6.512 -2.782 -5.263 1.00 98.00 84 ALA A C 1
ATOM 667 O O . ALA A 1 84 ? -6.628 -3.979 -5.017 1.00 98.00 84 ALA A O 1
ATOM 668 N N . ASP A 1 85 ? -5.853 -2.369 -6.335 1.00 97.00 85 ASP A N 1
ATOM 669 C CA . ASP A 1 85 ? -5.071 -3.253 -7.210 1.00 97.00 85 ASP A CA 1
ATOM 670 C C . ASP A 1 85 ? -3.601 -3.334 -6.770 1.00 97.00 85 ASP A C 1
ATOM 672 O O . ASP A 1 85 ? -2.891 -4.276 -7.125 1.00 97.00 85 ASP A O 1
ATOM 676 N N . LEU A 1 86 ? -3.154 -2.350 -5.988 1.00 97.62 86 LEU A N 1
ATOM 677 C CA . LEU A 1 86 ? -1.832 -2.254 -5.384 1.00 97.62 86 LEU A CA 1
ATOM 678 C C . LEU A 1 86 ? -1.963 -1.778 -3.935 1.00 97.62 86 LEU A C 1
ATOM 680 O O . LEU A 1 86 ? -2.636 -0.786 -3.659 1.00 97.62 86 LEU A O 1
ATOM 684 N N . ILE A 1 87 ? -1.293 -2.466 -3.022 1.00 98.12 87 ILE A N 1
ATOM 685 C CA . ILE A 1 87 ? -1.209 -2.107 -1.609 1.00 98.12 87 ILE A CA 1
ATOM 686 C C . ILE A 1 87 ? 0.258 -1.821 -1.312 1.00 98.12 87 ILE A C 1
ATOM 688 O O . ILE A 1 87 ? 1.091 -2.686 -1.542 1.00 98.12 87 ILE A O 1
ATOM 692 N N . LEU A 1 88 ? 0.583 -0.639 -0.789 1.00 97.25 88 LEU A N 1
ATOM 693 C CA . LEU A 1 88 ? 1.914 -0.360 -0.254 1.00 97.25 88 LEU A CA 1
ATOM 694 C C . LEU A 1 88 ? 1.864 -0.300 1.269 1.00 97.25 88 LEU A C 1
ATOM 696 O O . LEU A 1 88 ? 1.121 0.495 1.848 1.00 97.25 88 LEU A O 1
ATOM 700 N N . LEU A 1 89 ? 2.700 -1.111 1.912 1.00 97.19 89 LEU A N 1
ATOM 701 C CA . LEU A 1 89 ? 2.941 -1.045 3.350 1.00 97.19 89 LEU A CA 1
ATOM 702 C C . LEU A 1 89 ? 4.128 -0.119 3.608 1.00 97.19 89 LEU A C 1
ATOM 704 O O . LEU A 1 89 ? 5.221 -0.348 3.088 1.00 97.19 89 LEU A O 1
ATOM 708 N N . ALA A 1 90 ? 3.918 0.937 4.391 1.00 95.50 90 ALA A N 1
ATOM 709 C CA . ALA A 1 90 ? 4.986 1.868 4.714 1.00 95.50 90 ALA A CA 1
ATOM 710 C C . ALA A 1 90 ? 6.138 1.194 5.479 1.00 95.50 90 ALA A C 1
ATOM 712 O O . ALA A 1 90 ? 5.924 0.299 6.298 1.00 95.50 90 ALA A O 1
ATOM 713 N N . GLY A 1 91 ? 7.359 1.683 5.254 1.00 93.56 91 GLY A N 1
ATOM 714 C CA . GLY A 1 91 ? 8.489 1.426 6.146 1.00 93.56 91 GLY A CA 1
ATOM 715 C C . GLY A 1 91 ? 8.401 2.259 7.432 1.00 93.56 91 GLY A C 1
ATOM 716 O O . GLY A 1 91 ? 7.620 3.207 7.517 1.00 93.56 91 GLY A O 1
ATOM 717 N N . GLY A 1 92 ? 9.223 1.919 8.425 1.00 94.25 92 GLY A N 1
ATOM 718 C CA . GLY A 1 92 ? 9.237 2.565 9.740 1.00 94.25 92 GLY A CA 1
ATOM 719 C C . GLY A 1 92 ? 9.392 1.536 10.857 1.00 94.25 92 GLY A C 1
ATOM 720 O O . GLY A 1 92 ? 10.170 0.588 10.724 1.00 94.25 92 GLY A O 1
ATOM 721 N N . ASP A 1 93 ? 8.635 1.692 11.941 1.00 96.75 93 ASP A N 1
ATOM 722 C CA . ASP A 1 93 ? 8.556 0.694 13.007 1.00 96.75 93 ASP A CA 1
ATOM 723 C C . ASP A 1 93 ? 7.609 -0.448 12.595 1.00 96.75 93 ASP A C 1
ATOM 725 O O . ASP A 1 93 ? 6.381 -0.370 12.704 1.00 96.75 93 ASP A O 1
ATOM 729 N N . VAL A 1 94 ? 8.208 -1.537 12.105 1.00 94.12 94 VAL A N 1
ATOM 730 C CA . VAL A 1 94 ? 7.492 -2.733 11.637 1.00 94.12 94 VAL A CA 1
ATOM 731 C C . VAL A 1 94 ? 6.681 -3.387 12.756 1.00 94.12 94 VAL A C 1
ATOM 733 O O . VAL A 1 94 ? 5.565 -3.847 12.510 1.00 94.12 94 VAL A O 1
ATOM 736 N N . GLN A 1 95 ? 7.203 -3.428 13.987 1.00 97.06 95 GLN A N 1
ATOM 737 C CA . GLN A 1 95 ? 6.498 -4.053 15.107 1.00 97.06 95 GLN A CA 1
ATOM 738 C C . GLN A 1 95 ? 5.266 -3.230 15.487 1.00 97.06 95 GLN A C 1
ATOM 740 O O . GLN A 1 95 ? 4.194 -3.797 15.722 1.00 97.06 95 GLN A O 1
ATOM 745 N N . HIS A 1 96 ? 5.406 -1.905 15.519 1.00 97.56 96 HIS A N 1
ATOM 746 C CA . HIS A 1 96 ? 4.296 -0.990 15.754 1.00 97.56 96 HIS A CA 1
ATOM 747 C C . HIS A 1 96 ? 3.209 -1.129 14.679 1.00 97.56 96 HIS A C 1
ATOM 749 O O . HIS A 1 96 ? 2.048 -1.387 15.012 1.00 97.56 96 HIS A O 1
ATOM 755 N N . GLY A 1 97 ? 3.588 -1.060 13.398 1.00 97.88 97 GLY A N 1
ATOM 756 C CA . GLY A 1 97 ? 2.655 -1.221 12.279 1.00 97.88 97 GLY A CA 1
ATOM 757 C C . GLY A 1 97 ? 1.947 -2.580 12.293 1.00 97.88 97 GLY A C 1
ATOM 758 O O . GLY A 1 97 ? 0.727 -2.651 12.142 1.00 97.88 97 GLY A O 1
ATOM 759 N N . TRP A 1 98 ? 2.678 -3.663 12.570 1.00 97.69 98 TRP A N 1
ATOM 760 C CA . TRP A 1 98 ? 2.094 -5.003 12.668 1.00 97.69 98 TRP A CA 1
ATOM 761 C C . TRP A 1 98 ? 1.095 -5.132 13.824 1.00 97.69 98 TRP A C 1
ATOM 763 O O . TRP A 1 98 ? 0.026 -5.726 13.661 1.00 97.69 98 TRP A O 1
ATOM 773 N N . ASN A 1 99 ? 1.401 -4.540 14.983 1.00 98.38 99 ASN A N 1
ATOM 774 C CA . ASN A 1 99 ? 0.482 -4.520 16.120 1.00 98.38 99 ASN A CA 1
ATOM 775 C C . ASN A 1 99 ? -0.830 -3.807 15.759 1.00 98.38 99 ASN A C 1
ATOM 777 O O . ASN A 1 99 ? -1.905 -4.331 16.061 1.00 98.38 99 ASN A O 1
ATOM 781 N N . ILE A 1 100 ? -0.757 -2.672 15.055 1.00 98.38 100 ILE A N 1
ATOM 782 C CA . ILE A 1 100 ? -1.937 -1.970 14.529 1.00 98.38 100 ILE A CA 1
ATOM 783 C C . ILE A 1 100 ? -2.717 -2.873 13.572 1.00 98.38 100 ILE A C 1
ATOM 785 O O . ILE A 1 100 ? -3.937 -3.001 13.708 1.00 98.38 100 ILE A O 1
ATOM 789 N N . PHE A 1 101 ? -2.043 -3.542 12.632 1.00 98.12 101 PHE A N 1
ATOM 790 C CA . PHE A 1 101 ? -2.719 -4.413 11.667 1.00 98.12 101 PHE A CA 1
ATOM 791 C C . PHE A 1 101 ? -3.479 -5.553 12.339 1.00 98.12 101 PHE A C 1
ATOM 793 O O . PHE A 1 101 ? -4.584 -5.895 11.913 1.00 98.12 101 PHE A O 1
ATOM 800 N N . LYS A 1 102 ? -2.914 -6.126 13.406 1.00 98.00 102 LYS A N 1
ATOM 801 C CA . LYS A 1 102 ? -3.566 -7.175 14.196 1.00 98.00 102 LYS A CA 1
ATOM 802 C C . LYS A 1 102 ? -4.740 -6.642 15.012 1.00 98.00 102 LYS A C 1
ATOM 804 O O . LYS A 1 102 ? -5.780 -7.287 15.035 1.00 98.00 102 LYS A O 1
ATOM 809 N N . GLN A 1 103 ? -4.592 -5.490 15.663 1.00 98.06 103 GLN A N 1
ATOM 810 C CA . GLN A 1 103 ? -5.641 -4.910 16.512 1.00 98.06 103 GLN A CA 1
ATOM 811 C C . GLN A 1 103 ? -6.858 -4.433 15.713 1.00 98.06 103 GLN A C 1
ATOM 813 O O . GLN A 1 103 ? -7.985 -4.538 16.187 1.00 98.06 103 GLN A O 1
ATOM 818 N N . THR A 1 104 ? -6.637 -3.926 14.501 1.00 97.88 104 THR A N 1
ATOM 819 C CA . THR A 1 104 ? -7.697 -3.380 13.638 1.00 97.88 104 THR A CA 1
ATOM 820 C C . THR A 1 104 ? -8.341 -4.423 12.719 1.00 97.88 104 THR A C 1
ATOM 822 O O . THR A 1 104 ? -9.355 -4.137 12.083 1.00 97.88 104 THR A O 1
ATOM 825 N N . GLY A 1 105 ? -7.758 -5.624 12.613 1.00 97.44 105 GLY A N 1
ATOM 826 C CA . GLY A 1 105 ? -8.151 -6.636 11.622 1.00 97.44 105 GLY A CA 1
ATOM 827 C C . GLY A 1 105 ? -7.673 -6.323 10.196 1.00 97.44 105 GLY A C 1
ATOM 828 O O . GLY A 1 105 ? -8.073 -6.987 9.241 1.00 97.44 105 GLY A O 1
ATOM 829 N N . MET A 1 106 ? -6.810 -5.318 10.020 1.00 98.00 106 MET A N 1
ATOM 830 C CA . MET A 1 106 ? -6.266 -4.940 8.714 1.00 98.00 106 MET A CA 1
ATOM 831 C C . MET A 1 106 ? -5.385 -6.045 8.112 1.00 98.00 106 MET A C 1
ATOM 833 O O . MET A 1 106 ? -5.406 -6.240 6.900 1.00 98.00 106 MET A O 1
ATOM 837 N N . ALA A 1 107 ? -4.668 -6.817 8.942 1.00 97.62 107 ALA A N 1
ATOM 838 C CA . ALA A 1 107 ? -3.790 -7.901 8.481 1.00 97.62 107 ALA A CA 1
ATOM 839 C C . ALA A 1 107 ? -4.535 -8.966 7.652 1.00 97.62 107 ALA A C 1
ATOM 841 O O . ALA A 1 107 ? -4.034 -9.431 6.624 1.00 97.62 107 ALA A O 1
ATOM 842 N N . GLU A 1 108 ? -5.734 -9.341 8.099 1.00 97.56 108 GLU A N 1
ATOM 843 C CA . GLU A 1 108 ? -6.577 -10.339 7.434 1.00 97.56 108 GLU A CA 1
ATOM 844 C C . GLU A 1 108 ? -7.063 -9.809 6.083 1.00 97.56 108 GLU A C 1
ATOM 846 O O . GLU A 1 108 ? -6.847 -10.460 5.063 1.00 97.56 108 GLU A O 1
ATOM 851 N N . ARG A 1 109 ? -7.568 -8.569 6.039 1.00 97.75 109 ARG A N 1
ATOM 852 C CA . ARG A 1 109 ? -8.007 -7.934 4.786 1.00 97.75 109 ARG A CA 1
ATOM 853 C C . ARG A 1 109 ? -6.883 -7.704 3.775 1.00 97.75 109 ARG A C 1
ATOM 855 O O . ARG A 1 109 ? -7.099 -7.921 2.586 1.00 97.75 109 ARG A O 1
ATOM 862 N N . ILE A 1 110 ? -5.690 -7.279 4.211 1.00 98.00 110 ILE A N 1
ATOM 863 C CA . ILE A 1 110 ? -4.527 -7.135 3.312 1.00 98.00 110 ILE A CA 1
ATOM 864 C C . ILE A 1 110 ? -4.224 -8.485 2.657 1.00 98.00 110 ILE A C 1
ATOM 866 O O . ILE A 1 110 ? -4.051 -8.563 1.441 1.00 98.00 110 ILE A O 1
ATOM 870 N N . SER A 1 111 ? -4.212 -9.553 3.460 1.00 97.06 111 SER A N 1
ATOM 871 C CA . SER A 1 111 ? -3.962 -10.911 2.975 1.00 97.06 111 SER A CA 1
ATOM 872 C C . SER A 1 111 ? -5.034 -11.340 1.974 1.00 97.06 111 SER A C 1
ATOM 874 O O . SER A 1 111 ? -4.702 -11.746 0.863 1.00 97.06 111 SER A O 1
ATOM 876 N N . GLU A 1 112 ? -6.314 -11.205 2.327 1.00 97.19 112 GLU A N 1
ATOM 877 C CA . GLU A 1 112 ? -7.448 -11.525 1.450 1.00 97.19 112 GLU A CA 1
ATOM 878 C C . GLU A 1 112 ? -7.364 -10.782 0.115 1.00 97.19 112 GLU A C 1
ATOM 880 O O . GLU A 1 112 ? -7.516 -11.390 -0.949 1.00 97.19 112 GLU A O 1
ATOM 885 N N . ARG A 1 113 ? -7.057 -9.480 0.150 1.00 97.44 113 ARG A N 1
ATOM 886 C CA . ARG A 1 113 ? -6.965 -8.668 -1.061 1.00 97.44 113 ARG A CA 1
ATOM 887 C C . ARG A 1 113 ? -5.775 -9.062 -1.938 1.00 97.44 113 ARG A C 1
ATOM 889 O O . ARG A 1 113 ? -5.936 -9.153 -3.158 1.00 97.44 113 ARG A O 1
ATOM 896 N N . TYR A 1 114 ? -4.624 -9.362 -1.340 1.00 97.19 114 TYR A N 1
ATOM 897 C CA . TYR A 1 114 ? -3.461 -9.900 -2.052 1.00 97.19 114 TYR A CA 1
ATOM 898 C C . TYR A 1 114 ? -3.771 -11.258 -2.710 1.00 97.19 114 TYR A C 1
ATOM 900 O O . TYR A 1 114 ? -3.528 -11.437 -3.906 1.00 97.19 114 TYR A O 1
ATOM 908 N N . TYR A 1 115 ? -4.406 -12.190 -1.987 1.00 96.62 115 TYR A N 1
ATOM 909 C CA . TYR A 1 115 ? -4.854 -13.472 -2.555 1.00 96.62 115 TYR A CA 1
ATOM 910 C C . TYR A 1 115 ? -5.899 -13.295 -3.667 1.00 96.62 115 TYR A C 1
ATOM 912 O O . TYR A 1 115 ? -5.957 -14.103 -4.596 1.00 96.62 115 TYR A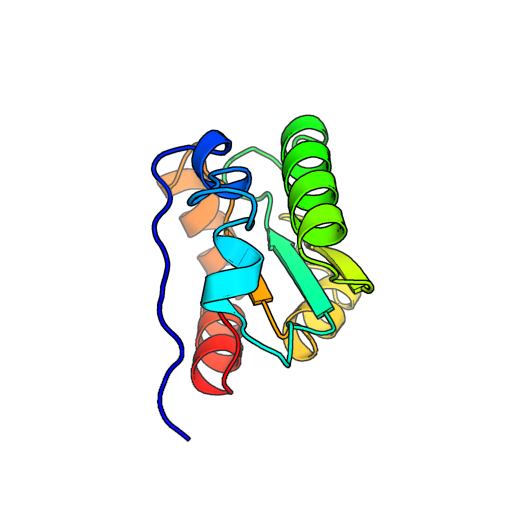 O 1
ATOM 920 N N . ALA A 1 116 ? -6.676 -12.211 -3.623 1.00 95.81 116 ALA A N 1
ATOM 921 C CA . ALA A 1 116 ? -7.596 -11.800 -4.681 1.00 95.81 116 ALA A CA 1
ATOM 922 C C . ALA A 1 116 ? -6.916 -11.041 -5.846 1.00 95.81 116 ALA A C 1
ATOM 924 O O . ALA A 1 116 ? -7.607 -10.512 -6.721 1.00 95.81 116 ALA A O 1
ATOM 925 N N . GLY A 1 117 ? -5.580 -11.002 -5.889 1.00 95.31 117 GLY A N 1
ATOM 926 C CA . GLY A 1 117 ? -4.795 -10.592 -7.055 1.00 95.31 117 GLY A CA 1
ATOM 927 C C . GLY A 1 117 ? -4.213 -9.179 -7.016 1.00 95.31 117 GLY A C 1
ATOM 928 O O . GLY A 1 117 ? -3.708 -8.737 -8.052 1.00 95.31 117 GLY A O 1
ATOM 929 N N . ALA A 1 118 ? -4.272 -8.482 -5.878 1.00 96.44 118 ALA A N 1
ATOM 930 C CA . ALA A 1 118 ? -3.570 -7.209 -5.711 1.00 96.44 118 ALA A CA 1
ATOM 931 C C . ALA A 1 118 ? -2.045 -7.408 -5.634 1.00 96.44 118 ALA A C 1
ATOM 933 O O . ALA A 1 118 ? -1.565 -8.443 -5.172 1.00 96.44 118 ALA A O 1
ATOM 934 N N . PHE A 1 119 ? -1.284 -6.409 -6.082 1.00 95.88 119 PHE A N 1
ATOM 935 C CA . PHE A 1 119 ? 0.148 -6.302 -5.796 1.00 95.88 119 PHE A CA 1
ATOM 936 C C . PHE A 1 119 ? 0.371 -5.868 -4.339 1.00 95.88 119 PHE A C 1
ATOM 938 O O . PHE A 1 119 ? -0.444 -5.112 -3.802 1.00 95.88 119 PHE A O 1
ATOM 945 N N . LEU A 1 120 ? 1.475 -6.323 -3.735 1.00 95.62 120 LEU A N 1
ATOM 946 C CA . LEU A 1 120 ? 1.897 -5.970 -2.376 1.00 95.62 120 LEU A CA 1
ATOM 947 C C . LEU A 1 120 ? 3.376 -5.572 -2.336 1.00 95.62 120 LEU A C 1
ATOM 949 O O . LEU A 1 120 ? 4.181 -6.252 -3.014 1.00 95.62 120 LEU A O 1
#